Protein AF-A0A240EJ06-F1 (afdb_monomer_lite)

Foldseek 3Di:
DPDDPVVVQVVQQCACDKDFDADLQAQGQDIHHNPVCVVDDDCVVRHRPGPVVVDPPVVSVVCSVCVVVVVPD

Structure (mmCIF, N/CA/C/O backbone):
data_AF-A0A240EJ06-F1
#
_entry.id   AF-A0A240EJ06-F1
#
loop_
_atom_site.group_PDB
_atom_site.id
_atom_site.type_symbol
_atom_site.label_atom_id
_atom_site.label_alt_id
_atom_site.label_comp_id
_atom_site.label_asym_id
_atom_site.label_entity_id
_atom_site.label_seq_id
_atom_site.pdbx_PDB_ins_code
_atom_site.Cartn_x
_atom_site.Cartn_y
_atom_site.Cartn_z
_atom_site.occupancy
_atom_site.B_iso_or_equiv
_atom_site.auth_seq_id
_atom_site.auth_comp_id
_atom_site.auth_asym_id
_atom_site.auth_atom_id
_atom_site.pdbx_PDB_model_num
ATOM 1 N N . MET A 1 1 ? 6.515 15.056 -16.702 1.00 53.94 1 MET A N 1
ATOM 2 C CA . MET A 1 1 ? 5.206 14.932 -16.036 1.00 53.94 1 MET A CA 1
ATOM 3 C C . MET A 1 1 ? 4.632 13.624 -16.529 1.00 53.94 1 MET A C 1
ATOM 5 O O . MET A 1 1 ? 4.462 13.517 -17.734 1.00 53.94 1 MET A O 1
ATOM 9 N N . LEU A 1 2 ? 4.484 12.627 -15.656 1.00 59.44 2 LEU A N 1
ATOM 10 C CA . LEU A 1 2 ? 3.847 11.360 -16.024 1.00 59.44 2 LEU A CA 1
ATOM 11 C C . LEU A 1 2 ? 2.372 11.680 -16.265 1.00 59.44 2 LEU A C 1
ATOM 13 O O . LEU A 1 2 ? 1.715 12.210 -15.371 1.00 59.44 2 LEU A O 1
ATOM 17 N N . THR A 1 3 ? 1.900 11.499 -17.494 1.00 72.56 3 THR A N 1
ATOM 18 C CA . THR A 1 3 ? 0.551 11.942 -17.899 1.00 72.56 3 THR A CA 1
ATOM 19 C C . THR A 1 3 ? -0.390 10.782 -18.184 1.00 72.56 3 THR A C 1
ATOM 21 O O . THR A 1 3 ? -1.598 10.997 -18.248 1.00 72.56 3 THR A O 1
ATOM 24 N N . ASN A 1 4 ? 0.144 9.565 -18.318 1.00 84.50 4 ASN A N 1
ATOM 25 C CA . ASN A 1 4 ? -0.633 8.346 -18.489 1.00 84.50 4 ASN A CA 1
ATOM 26 C C . ASN A 1 4 ? -0.417 7.395 -17.299 1.00 84.50 4 ASN A C 1
ATOM 28 O O . ASN A 1 4 ? 0.686 7.296 -16.765 1.00 84.50 4 ASN A O 1
ATOM 32 N N . LEU A 1 5 ? -1.476 6.684 -16.909 1.00 82.62 5 LEU A N 1
ATOM 33 C CA . LEU A 1 5 ? -1.442 5.645 -15.882 1.00 82.62 5 LEU A CA 1
ATOM 34 C C . LEU A 1 5 ? -0.396 4.578 -16.211 1.00 82.62 5 LEU A C 1
ATOM 36 O O . LEU A 1 5 ? 0.387 4.233 -15.335 1.00 82.62 5 LEU A O 1
ATOM 40 N N . ASP A 1 6 ? -0.311 4.128 -17.463 1.00 86.00 6 ASP A N 1
ATOM 41 C CA . ASP A 1 6 ? 0.644 3.082 -17.856 1.00 86.00 6 ASP A CA 1
ATOM 42 C C . ASP A 1 6 ? 2.101 3.482 -17.560 1.00 86.00 6 ASP A C 1
ATOM 44 O O . ASP A 1 6 ? 2.872 2.690 -17.025 1.00 86.00 6 ASP A O 1
ATOM 48 N N . GLU A 1 7 ? 2.464 4.745 -17.810 1.00 85.12 7 GLU A N 1
ATOM 49 C CA . GLU A 1 7 ? 3.808 5.271 -17.523 1.00 85.12 7 GLU A CA 1
ATOM 50 C C . GLU A 1 7 ? 4.092 5.305 -16.016 1.00 85.12 7 GLU A C 1
ATOM 52 O O . GLU A 1 7 ? 5.211 5.041 -15.578 1.00 85.12 7 GLU A O 1
ATOM 57 N N . VAL A 1 8 ? 3.079 5.620 -15.201 1.00 85.12 8 VAL A N 1
ATOM 58 C CA . VAL A 1 8 ? 3.194 5.570 -13.737 1.00 85.12 8 VAL A CA 1
ATOM 59 C C . VAL A 1 8 ? 3.426 4.131 -13.283 1.00 85.12 8 VAL A C 1
ATOM 61 O O . VAL A 1 8 ? 4.326 3.890 -12.482 1.00 85.12 8 VAL A O 1
ATOM 64 N N . TYR A 1 9 ? 2.678 3.170 -13.827 1.00 85.06 9 TYR A N 1
ATOM 65 C CA . TYR A 1 9 ? 2.855 1.750 -13.518 1.00 85.06 9 TYR A CA 1
ATOM 66 C C . TYR A 1 9 ? 4.251 1.247 -13.898 1.00 85.06 9 TYR A C 1
ATOM 68 O O . TYR A 1 9 ? 4.880 0.544 -13.104 1.00 85.06 9 TYR A O 1
ATOM 76 N N . GLU A 1 10 ? 4.773 1.634 -15.063 1.00 85.88 10 GLU A N 1
ATOM 77 C CA . GLU A 1 10 ? 6.129 1.270 -15.488 1.00 85.88 10 GLU A CA 1
ATOM 78 C C . GLU A 1 10 ? 7.195 1.831 -14.542 1.00 85.88 10 GLU A C 1
ATOM 80 O O . GLU A 1 10 ? 8.097 1.104 -14.119 1.00 85.88 10 GLU A O 1
ATOM 85 N N . VAL A 1 11 ? 7.071 3.102 -14.150 1.00 85.88 11 VAL A N 1
ATOM 86 C CA . VAL A 1 11 ? 8.016 3.737 -13.223 1.00 85.88 11 VAL A CA 1
ATOM 87 C C . VAL A 1 11 ? 7.967 3.077 -11.845 1.00 85.88 11 VAL A C 1
ATOM 89 O O . VAL A 1 11 ? 9.017 2.747 -11.295 1.00 85.88 11 VAL A O 1
ATOM 92 N N . LEU A 1 12 ? 6.770 2.843 -11.298 1.00 85.88 12 LEU A N 1
ATOM 93 C CA . LEU A 1 12 ? 6.602 2.202 -9.989 1.00 85.88 12 LEU A CA 1
ATOM 94 C C . LEU A 1 12 ? 7.127 0.761 -9.987 1.00 85.88 12 LEU A C 1
ATOM 96 O O . LEU A 1 12 ? 7.742 0.333 -9.013 1.00 85.88 12 LEU A O 1
ATOM 100 N N . SER A 1 13 ? 6.962 0.035 -11.095 1.00 83.69 13 SER A N 1
ATOM 101 C CA . SER A 1 13 ? 7.468 -1.336 -11.251 1.00 83.69 13 SER A CA 1
ATOM 102 C C . SER A 1 13 ? 8.996 -1.427 -11.220 1.00 83.69 13 SER A C 1
ATOM 104 O O . SER A 1 13 ? 9.539 -2.482 -10.902 1.00 83.69 13 SER A O 1
ATOM 106 N N . CYS A 1 14 ? 9.699 -0.333 -11.522 1.00 85.50 14 CYS A N 1
ATOM 107 C CA . CYS A 1 14 ? 11.160 -0.285 -11.496 1.00 85.50 14 CYS A CA 1
ATOM 108 C C . CYS A 1 14 ? 11.744 0.023 -10.107 1.00 85.50 14 CYS A C 1
ATOM 110 O O . CYS A 1 14 ? 12.967 0.035 -9.959 1.00 85.50 14 CYS A O 1
ATOM 112 N N . LEU A 1 15 ? 10.916 0.314 -9.098 1.00 84.81 15 LEU A N 1
ATOM 113 C CA . LEU A 1 15 ? 11.412 0.725 -7.786 1.00 84.81 15 LEU A CA 1
ATOM 114 C C . LEU A 1 15 ? 12.073 -0.443 -7.024 1.00 84.81 15 LEU A C 1
ATOM 116 O O . LEU A 1 15 ? 11.639 -1.597 -7.139 1.00 84.81 15 LEU A O 1
ATOM 120 N N . PRO A 1 16 ? 13.136 -0.163 -6.241 1.00 81.06 16 PRO A N 1
ATOM 121 C CA . PRO A 1 16 ? 13.751 -1.165 -5.373 1.00 81.06 16 PRO A CA 1
ATOM 122 C C . PRO A 1 16 ? 12.812 -1.563 -4.230 1.00 81.06 16 PRO A C 1
ATOM 124 O O . PRO A 1 16 ? 12.728 -2.743 -3.893 1.00 81.06 16 PRO A O 1
ATOM 127 N N . ASP A 1 17 ? 12.067 -0.595 -3.693 1.00 82.56 17 ASP A N 1
ATOM 128 C CA . ASP A 1 17 ? 11.112 -0.788 -2.607 1.00 82.56 17 ASP A CA 1
ATOM 129 C C . ASP A 1 17 ? 9.728 -1.208 -3.138 1.00 82.56 17 ASP A C 1
ATOM 131 O O . ASP A 1 17 ? 9.341 -0.808 -4.244 1.00 82.56 17 ASP A O 1
ATOM 135 N N . PRO A 1 18 ? 8.965 -2.011 -2.376 1.00 85.44 18 PRO A N 1
ATOM 136 C CA . PRO A 1 18 ? 7.600 -2.378 -2.731 1.00 85.44 18 PRO A CA 1
ATOM 137 C C . PRO A 1 18 ? 6.634 -1.196 -2.587 1.00 85.44 18 PRO A C 1
ATOM 139 O O . PRO A 1 18 ? 6.662 -0.460 -1.600 1.00 85.44 18 PRO A O 1
ATOM 142 N N . VAL A 1 19 ? 5.716 -1.070 -3.543 1.00 88.06 19 VAL A N 1
ATOM 143 C CA . VAL A 1 19 ? 4.628 -0.088 -3.543 1.00 88.06 19 VAL A CA 1
ATOM 144 C C . VAL A 1 19 ? 3.295 -0.821 -3.533 1.00 88.06 19 VAL A C 1
ATOM 146 O O . VAL A 1 19 ? 2.942 -1.504 -4.493 1.00 88.06 19 VAL A O 1
ATOM 149 N N . PHE A 1 20 ? 2.540 -0.664 -2.448 1.00 87.94 20 PHE A N 1
ATOM 150 C CA . PHE A 1 20 ? 1.193 -1.218 -2.333 1.00 87.94 20 PHE A CA 1
ATOM 151 C C . PHE A 1 20 ? 0.164 -0.266 -2.935 1.00 87.94 20 PHE A C 1
ATOM 153 O O . PHE A 1 20 ? 0.133 0.920 -2.603 1.00 87.94 20 PHE A O 1
ATOM 160 N N . ILE A 1 21 ? -0.711 -0.809 -3.774 1.00 88.00 21 ILE A N 1
ATOM 161 C CA . ILE A 1 21 ? -1.888 -0.112 -4.280 1.00 88.00 21 ILE A CA 1
ATOM 162 C C . ILE A 1 21 ? -3.072 -0.509 -3.406 1.00 88.00 21 ILE A C 1
ATOM 164 O O . ILE A 1 21 ? -3.391 -1.692 -3.279 1.00 88.00 21 ILE A O 1
ATOM 168 N N . LEU A 1 22 ? -3.710 0.485 -2.793 1.00 88.75 22 LEU A N 1
ATOM 169 C CA . LEU A 1 22 ? -4.830 0.300 -1.876 1.00 88.75 22 LEU A CA 1
ATOM 170 C C . LEU A 1 22 ? -6.111 0.891 -2.465 1.00 88.75 22 LEU A C 1
ATOM 172 O O . LEU A 1 22 ? -6.075 1.937 -3.114 1.00 88.75 22 LEU A O 1
ATOM 176 N N . SER A 1 23 ? -7.249 0.253 -2.197 1.00 88.00 23 SER A N 1
ATOM 177 C CA . SER A 1 23 ? -8.559 0.863 -2.415 1.00 88.00 23 SER A CA 1
ATOM 178 C C . SER A 1 23 ? -8.806 1.983 -1.399 1.00 88.00 23 SER A C 1
ATOM 180 O O . SER A 1 23 ? -8.187 2.029 -0.332 1.00 88.00 23 SER A O 1
ATOM 182 N N . GLU A 1 24 ? -9.762 2.868 -1.686 1.00 84.88 24 GLU A N 1
ATOM 183 C CA . GLU A 1 24 ? -10.187 3.904 -0.731 1.00 84.88 24 GLU A CA 1
ATOM 184 C C . GLU A 1 24 ? -10.712 3.308 0.585 1.00 84.88 24 GLU A C 1
ATOM 186 O O . GLU A 1 24 ? -10.595 3.929 1.638 1.00 84.88 24 GLU A O 1
ATOM 191 N N . THR A 1 25 ? -11.244 2.084 0.541 1.00 85.25 25 THR A N 1
ATOM 192 C CA . THR A 1 25 ? -11.748 1.349 1.708 1.00 85.25 25 THR A CA 1
ATOM 193 C C . THR A 1 25 ? -10.672 0.511 2.402 1.00 85.25 25 THR A C 1
ATOM 195 O O . THR A 1 25 ? -10.979 -0.196 3.359 1.00 85.25 25 THR A O 1
ATOM 198 N N . GLY A 1 26 ? -9.416 0.583 1.947 1.00 87.19 26 GLY A N 1
ATOM 199 C CA . GLY A 1 26 ? -8.284 -0.080 2.587 1.00 87.19 26 GLY A CA 1
ATOM 200 C C . GLY A 1 26 ? -8.065 -1.535 2.175 1.00 87.19 26 GLY A C 1
ATOM 201 O O . GLY A 1 26 ? -7.528 -2.310 2.959 1.00 87.19 26 GLY A O 1
ATOM 202 N N . GLU A 1 27 ? -8.479 -1.942 0.980 1.00 90.94 27 GLU A N 1
ATOM 203 C CA . GLU A 1 27 ? -8.160 -3.267 0.432 1.00 90.94 27 GLU A CA 1
ATOM 204 C C . GLU A 1 27 ? -6.860 -3.217 -0.371 1.00 90.94 27 GLU A C 1
ATOM 206 O O . GLU A 1 27 ? -6.651 -2.288 -1.148 1.00 90.94 27 GLU A O 1
ATOM 211 N N . TYR A 1 28 ? -5.994 -4.219 -0.224 1.00 90.38 28 TYR A N 1
ATOM 212 C CA . TYR A 1 28 ? -4.792 -4.356 -1.048 1.00 90.38 28 TYR A CA 1
ATOM 213 C C . TYR A 1 28 ? -5.167 -4.834 -2.452 1.00 90.38 28 TYR A C 1
ATOM 215 O O . TYR A 1 28 ? -5.513 -5.999 -2.649 1.00 90.38 28 TYR A O 1
ATOM 223 N N . ILE A 1 29 ? -5.091 -3.935 -3.431 1.00 90.38 29 ILE A N 1
ATOM 224 C CA . ILE A 1 29 ? -5.455 -4.209 -4.826 1.00 90.38 29 ILE A CA 1
ATOM 225 C C . ILE A 1 29 ? -4.271 -4.805 -5.586 1.00 90.38 29 ILE A C 1
ATOM 227 O O . ILE A 1 29 ? -4.451 -5.756 -6.344 1.00 90.38 29 ILE A O 1
ATOM 231 N N . ASP A 1 30 ? -3.074 -4.246 -5.402 1.00 88.81 30 ASP A N 1
ATOM 232 C CA . ASP A 1 30 ? -1.892 -4.656 -6.160 1.00 88.81 30 ASP A CA 1
ATOM 233 C C . ASP A 1 30 ? -0.584 -4.343 -5.415 1.00 88.81 30 ASP A C 1
ATOM 235 O O . ASP A 1 30 ? -0.562 -3.600 -4.427 1.00 88.81 30 ASP A O 1
ATOM 239 N N . LEU A 1 31 ? 0.510 -4.914 -5.912 1.00 86.06 31 LEU A N 1
ATOM 240 C CA . LEU A 1 31 ? 1.872 -4.708 -5.440 1.00 86.06 31 LEU A CA 1
ATOM 241 C C . LEU A 1 31 ? 2.805 -4.480 -6.636 1.00 86.06 31 LEU A C 1
ATOM 243 O O . LEU A 1 31 ? 3.029 -5.384 -7.440 1.00 86.06 31 LEU A O 1
ATOM 247 N N . LEU A 1 32 ? 3.394 -3.288 -6.707 1.00 85.69 32 LEU A N 1
ATOM 248 C CA . LEU A 1 32 ? 4.368 -2.889 -7.725 1.00 85.69 32 LEU A CA 1
ATOM 249 C C . LEU A 1 32 ? 5.765 -2.731 -7.108 1.00 85.69 32 LEU A C 1
ATOM 251 O O . LEU A 1 32 ? 5.910 -2.577 -5.895 1.00 85.69 32 LEU A O 1
ATOM 255 N N . GLY A 1 33 ? 6.803 -2.736 -7.943 1.00 85.75 33 GLY A N 1
ATOM 256 C CA . GLY A 1 33 ? 8.186 -2.538 -7.501 1.00 85.75 33 GLY A CA 1
ATOM 257 C C . GLY A 1 33 ? 8.735 -3.745 -6.742 1.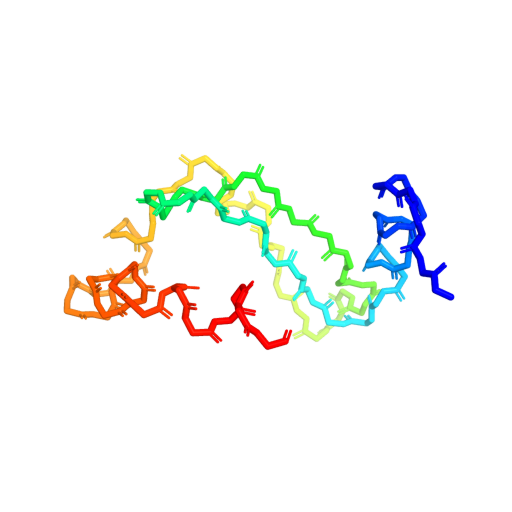00 85.75 33 GLY A C 1
ATOM 258 O O . GLY A 1 33 ? 8.459 -4.891 -7.100 1.00 85.75 33 GLY A O 1
ATOM 259 N N . GLY A 1 34 ? 9.536 -3.498 -5.703 1.00 79.31 34 GLY A N 1
ATOM 260 C CA . GLY A 1 34 ? 10.139 -4.572 -4.907 1.00 79.31 34 GLY A CA 1
ATOM 261 C C . GLY A 1 34 ? 11.175 -5.388 -5.686 1.00 79.31 34 GLY A C 1
ATOM 262 O O . GLY A 1 34 ? 11.311 -6.592 -5.470 1.00 79.31 34 GLY A O 1
ATOM 263 N N . THR A 1 35 ? 11.886 -4.749 -6.623 1.00 75.81 35 THR A N 1
ATOM 264 C CA . THR A 1 35 ? 12.910 -5.419 -7.444 1.00 75.81 35 THR A CA 1
ATOM 265 C C . THR A 1 35 ? 14.093 -5.936 -6.615 1.00 75.81 35 THR A C 1
ATOM 267 O O . THR A 1 35 ? 14.773 -6.869 -7.046 1.00 75.81 35 THR A O 1
ATOM 270 N N . ASP A 1 36 ? 14.301 -5.406 -5.403 1.00 75.25 36 ASP A N 1
ATOM 271 C CA . ASP A 1 36 ? 15.238 -5.963 -4.425 1.00 75.25 36 ASP A CA 1
ATOM 272 C C . ASP A 1 36 ? 14.583 -7.047 -3.548 1.00 75.25 36 ASP A C 1
ATOM 274 O O . ASP A 1 36 ? 14.261 -6.857 -2.371 1.00 75.25 36 ASP A O 1
ATOM 278 N N . SER A 1 37 ? 14.414 -8.235 -4.130 1.00 62.78 37 SER A N 1
ATOM 279 C CA . SER A 1 37 ? 13.801 -9.395 -3.470 1.00 62.78 37 SER A CA 1
ATOM 280 C C . SER A 1 37 ? 14.638 -10.002 -2.334 1.00 62.78 37 SER A C 1
ATOM 282 O O . SER A 1 37 ? 14.205 -10.970 -1.714 1.00 62.78 37 SER A O 1
ATOM 284 N N . GLN A 1 38 ? 15.860 -9.511 -2.089 1.00 65.00 38 GLN A N 1
ATOM 285 C CA . GLN A 1 38 ? 16.688 -9.959 -0.961 1.00 65.00 38 GLN A CA 1
ATOM 286 C C . GLN A 1 38 ? 16.365 -9.201 0.329 1.00 65.00 38 GLN A C 1
ATOM 288 O O . GLN A 1 38 ? 16.540 -9.751 1.416 1.00 65.00 38 GLN A O 1
ATOM 293 N N . SER A 1 39 ? 15.874 -7.967 0.207 1.00 61.19 39 SER A N 1
ATOM 294 C CA . SER A 1 39 ? 15.554 -7.099 1.343 1.00 61.19 39 SER A CA 1
ATOM 295 C C . SER A 1 39 ? 14.081 -7.181 1.762 1.00 61.19 39 SER A C 1
ATOM 297 O O . SER A 1 39 ? 13.757 -6.891 2.915 1.00 61.19 39 SER A O 1
ATOM 299 N N . TYR A 1 40 ? 13.189 -7.619 0.865 1.00 63.41 40 TYR A N 1
ATOM 300 C CA . TYR A 1 40 ? 11.741 -7.621 1.087 1.00 63.41 40 TYR A CA 1
ATOM 301 C C . TYR A 1 40 ? 11.110 -9.011 0.941 1.00 63.41 40 TYR A C 1
ATOM 303 O O . TYR A 1 40 ? 11.409 -9.763 0.016 1.00 63.41 40 TYR A O 1
ATOM 311 N N . HIS A 1 41 ? 10.203 -9.345 1.864 1.00 65.25 41 HIS A N 1
ATOM 312 C CA . HIS A 1 41 ? 9.383 -10.557 1.780 1.00 65.25 41 HIS A CA 1
ATOM 313 C C . HIS A 1 41 ? 8.349 -10.434 0.653 1.00 65.25 41 HIS A C 1
ATOM 315 O O . HIS A 1 41 ? 7.931 -9.327 0.314 1.00 65.25 41 HIS A O 1
ATOM 321 N N . ASP A 1 42 ? 7.902 -11.570 0.106 1.00 70.62 42 ASP A N 1
ATOM 322 C CA . ASP A 1 42 ? 6.877 -11.594 -0.942 1.00 70.62 42 ASP A CA 1
ATOM 323 C C . ASP A 1 42 ? 5.544 -11.032 -0.416 1.00 70.62 42 ASP A C 1
ATOM 325 O O . ASP A 1 42 ? 4.761 -11.719 0.243 1.00 70.62 42 ASP A O 1
ATOM 329 N N . GLY A 1 43 ? 5.300 -9.749 -0.692 1.00 68.00 43 GLY A N 1
ATOM 330 C CA . GLY A 1 43 ? 4.108 -9.021 -0.265 1.00 68.00 43 GLY A CA 1
ATOM 331 C C . GLY A 1 43 ? 2.845 -9.397 -1.039 1.00 68.00 43 GLY A C 1
ATOM 332 O O . GLY A 1 43 ? 1.765 -8.928 -0.682 1.00 68.00 43 GLY A O 1
ATOM 333 N N . LYS A 1 44 ? 2.936 -10.256 -2.068 1.00 76.12 44 LYS A N 1
ATOM 334 C C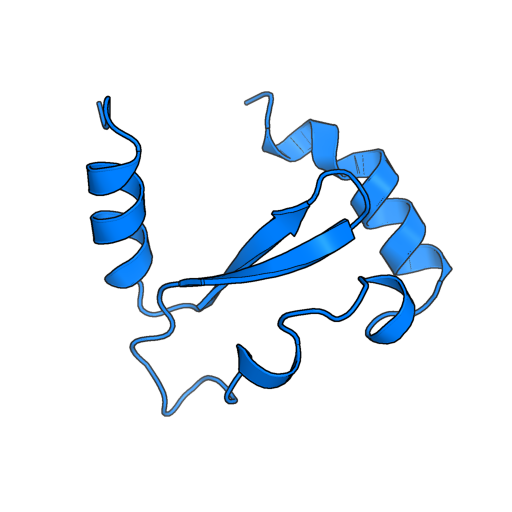A . LYS A 1 44 ? 1.775 -10.674 -2.875 1.00 76.12 44 LYS A CA 1
ATOM 335 C C . LYS A 1 44 ? 0.705 -11.378 -2.053 1.00 76.12 44 LYS A C 1
ATOM 337 O O . LYS A 1 44 ? -0.464 -11.334 -2.416 1.00 76.12 44 LYS A O 1
ATOM 342 N N . VAL A 1 45 ? 1.083 -11.985 -0.928 1.00 83.25 45 VAL A N 1
ATOM 343 C CA . VAL A 1 45 ? 0.143 -12.622 0.008 1.00 83.25 45 VAL A CA 1
ATOM 344 C C . VAL A 1 45 ? -0.868 -11.642 0.606 1.00 83.25 45 VAL A C 1
ATOM 346 O O . VAL A 1 45 ? -1.901 -12.077 1.106 1.00 83.25 45 VAL A O 1
ATOM 349 N N . LEU A 1 46 ? -0.581 -10.338 0.575 1.00 85.19 46 LEU A N 1
ATOM 350 C CA . LEU A 1 46 ? -1.474 -9.303 1.088 1.00 85.19 46 LEU A CA 1
ATOM 351 C C . LEU A 1 46 ? -2.549 -8.902 0.075 1.00 85.19 46 LEU A C 1
ATOM 353 O O . LEU A 1 46 ? -3.580 -8.384 0.488 1.00 85.19 46 LEU A O 1
ATOM 357 N N . ILE A 1 47 ? -2.351 -9.166 -1.221 1.00 88.19 47 ILE A N 1
ATOM 358 C CA . ILE A 1 47 ? -3.316 -8.811 -2.270 1.00 88.19 47 ILE A CA 1
ATOM 359 C C . ILE A 1 47 ? -4.655 -9.514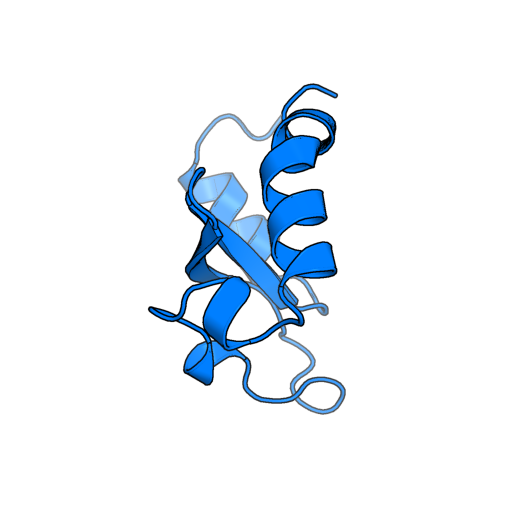 -1.999 1.00 88.19 47 ILE A C 1
ATOM 361 O O . ILE A 1 47 ? -4.707 -10.723 -1.772 1.00 88.19 47 ILE A O 1
ATOM 365 N N . GLY A 1 48 ? -5.742 -8.742 -2.010 1.00 87.94 48 GLY A N 1
ATOM 366 C CA . GLY A 1 48 ? -7.095 -9.190 -1.679 1.00 87.94 48 GLY A CA 1
ATOM 367 C C . GLY A 1 48 ? -7.423 -9.204 -0.182 1.00 87.94 48 GLY A C 1
ATOM 368 O O . GLY A 1 48 ? -8.567 -9.480 0.176 1.00 87.94 48 GLY A O 1
ATOM 369 N N . GLN A 1 49 ? -6.466 -8.902 0.701 1.00 90.50 49 GLN A N 1
ATOM 370 C CA . GLN A 1 49 ? -6.745 -8.686 2.122 1.00 90.50 49 GLN A CA 1
ATOM 371 C C . GLN A 1 49 ? -7.162 -7.233 2.387 1.00 90.50 49 GLN A C 1
ATOM 373 O O . GLN A 1 49 ? -6.810 -6.313 1.650 1.00 90.50 49 GLN A O 1
ATOM 378 N N . SER A 1 50 ? -7.902 -7.022 3.474 1.00 91.12 50 SER A N 1
ATOM 379 C CA . SER A 1 50 ? -8.164 -5.685 4.016 1.00 91.12 50 SER A CA 1
ATOM 380 C C . SER A 1 50 ? -7.032 -5.270 4.961 1.00 91.12 50 SER A C 1
ATOM 382 O O . SER A 1 50 ? -6.457 -6.120 5.642 1.00 91.12 50 SER A O 1
ATOM 384 N N . LEU A 1 51 ? -6.748 -3.969 5.064 1.00 89.12 51 LEU A N 1
ATOM 385 C CA . LEU A 1 51 ? -5.846 -3.397 6.067 1.00 89.12 51 LEU A CA 1
ATOM 386 C C . LEU A 1 51 ? -6.166 -3.903 7.478 1.00 89.12 51 LEU A C 1
ATOM 388 O O . LEU A 1 51 ? -5.247 -4.248 8.214 1.00 89.12 51 LEU A O 1
ATOM 392 N N . HIS A 1 52 ? -7.446 -4.042 7.835 1.00 90.44 52 HIS A N 1
ATOM 393 C CA . HIS A 1 52 ? -7.876 -4.574 9.136 1.00 90.44 52 HIS A CA 1
ATOM 394 C C . HIS A 1 52 ? -7.551 -6.051 9.355 1.00 90.44 52 HIS A C 1
ATOM 396 O O . HIS A 1 52 ? -7.518 -6.506 10.494 1.00 90.44 52 HIS A O 1
ATOM 402 N N . ALA A 1 53 ? -7.341 -6.818 8.285 1.00 88.56 53 ALA A N 1
ATOM 403 C CA . ALA A 1 53 ? -6.938 -8.218 8.389 1.00 88.56 53 ALA A CA 1
ATOM 404 C C . ALA A 1 53 ? -5.431 -8.368 8.659 1.00 88.56 53 ALA A C 1
ATOM 406 O O . ALA A 1 53 ? -4.994 -9.406 9.151 1.00 88.56 53 ALA A O 1
ATOM 407 N N . VAL A 1 54 ? -4.645 -7.335 8.339 1.00 86.56 54 VAL A N 1
ATOM 408 C CA . VAL A 1 54 ? -3.176 -7.360 8.380 1.00 86.56 54 VAL A CA 1
ATOM 409 C C . VAL A 1 54 ? -2.626 -6.513 9.532 1.00 86.56 54 VAL A C 1
ATOM 411 O O . VAL A 1 54 ? -1.591 -6.845 10.109 1.00 86.56 54 VAL A O 1
ATOM 414 N N . LEU A 1 55 ? -3.310 -5.424 9.880 1.00 86.75 55 LEU A N 1
ATOM 415 C CA . LEU A 1 55 ? -2.914 -4.464 10.905 1.00 86.75 55 LEU A CA 1
ATOM 416 C C . LEU A 1 55 ? -3.869 -4.491 12.101 1.00 86.75 55 LEU A C 1
ATOM 418 O O . LEU A 1 55 ? -5.017 -4.916 12.011 1.00 86.75 55 LEU A O 1
ATOM 422 N N . GLU A 1 56 ? -3.392 -3.972 13.231 1.00 90.56 56 GLU A N 1
ATOM 423 C CA . GLU A 1 56 ? -4.247 -3.674 14.380 1.00 90.56 56 GLU A CA 1
ATOM 424 C C . GLU A 1 56 ? -5.326 -2.654 13.995 1.00 90.56 56 GLU A C 1
ATOM 426 O O . GLU A 1 56 ? -5.055 -1.708 13.251 1.00 90.56 56 GLU A O 1
ATOM 431 N N . GLN A 1 57 ? -6.526 -2.834 14.546 1.00 87.12 57 GLN A N 1
ATOM 432 C CA . GLN A 1 57 ? -7.724 -2.081 14.177 1.00 87.12 57 GLN A CA 1
ATOM 433 C C . GLN A 1 57 ? -7.506 -0.559 14.203 1.00 87.12 57 GLN A C 1
ATOM 435 O O . GLN A 1 57 ? -7.711 0.095 13.186 1.00 87.12 57 GLN A O 1
ATOM 440 N N . ASP A 1 58 ? -6.947 -0.025 15.291 1.00 89.44 58 ASP A N 1
ATOM 441 C CA . ASP A 1 58 ? -6.687 1.414 15.440 1.00 89.44 58 ASP A CA 1
ATOM 442 C C . ASP A 1 58 ? -5.728 1.972 14.369 1.00 89.44 58 ASP A C 1
ATOM 444 O O . ASP A 1 58 ? -5.836 3.129 13.962 1.00 89.44 58 ASP A O 1
ATOM 448 N N . LYS A 1 59 ? -4.775 1.159 13.890 1.00 85.88 59 LYS A N 1
ATOM 449 C CA . LYS A 1 59 ? -3.823 1.562 12.841 1.00 85.88 59 LYS A CA 1
ATOM 450 C C . LYS A 1 59 ? -4.457 1.502 11.458 1.00 85.88 59 LYS A C 1
ATOM 452 O O . LYS A 1 59 ? -4.185 2.379 10.643 1.00 85.88 59 LYS A O 1
ATOM 457 N N . ALA A 1 60 ? -5.270 0.481 11.196 1.00 87.69 60 ALA A N 1
ATOM 458 C CA . ALA A 1 60 ? -6.017 0.364 9.949 1.00 87.69 60 ALA A CA 1
ATOM 459 C C . ALA A 1 60 ? -7.016 1.522 9.801 1.00 87.69 60 ALA A C 1
ATOM 461 O O . ALA A 1 60 ? -7.029 2.181 8.762 1.00 87.69 60 ALA A O 1
ATOM 462 N N . ASP A 1 61 ? -7.761 1.828 10.867 1.00 88.00 61 ASP A N 1
ATOM 463 C CA . ASP A 1 61 ? -8.702 2.951 10.919 1.00 88.00 61 ASP A CA 1
ATOM 464 C C . ASP A 1 61 ? -7.981 4.286 10.685 1.00 88.00 61 ASP A C 1
ATOM 466 O O . ASP A 1 61 ? -8.354 5.040 9.787 1.00 88.00 61 ASP A O 1
ATOM 470 N N . TRP A 1 62 ? -6.868 4.531 11.391 1.00 87.06 62 TRP A N 1
ATOM 471 C CA . TRP A 1 62 ? -6.045 5.729 11.183 1.00 87.06 62 TRP A CA 1
ATOM 472 C C . TRP A 1 62 ? -5.559 5.871 9.735 1.00 87.06 62 TRP A C 1
ATOM 474 O O . TRP A 1 62 ? -5.522 6.980 9.200 1.00 87.06 62 TRP A O 1
ATOM 484 N N . PHE A 1 63 ? -5.166 4.765 9.095 1.00 83.06 63 PHE A N 1
ATOM 485 C CA . PHE A 1 63 ? -4.641 4.787 7.731 1.00 83.06 63 PHE A CA 1
ATOM 486 C C . PHE A 1 63 ? -5.737 5.103 6.710 1.00 83.06 63 PHE A C 1
ATOM 488 O O . PHE A 1 63 ? -5.510 5.891 5.797 1.00 83.06 63 PHE A O 1
ATOM 495 N N . ILE A 1 64 ? -6.931 4.533 6.884 1.00 83.88 64 ILE A N 1
ATOM 496 C CA . ILE A 1 64 ? -8.085 4.784 6.011 1.00 83.88 64 ILE A CA 1
ATOM 497 C C . ILE A 1 64 ? -8.573 6.226 6.175 1.00 83.88 64 ILE A C 1
ATOM 499 O O . ILE A 1 64 ? -8.778 6.918 5.180 1.00 83.88 64 ILE A O 1
ATOM 503 N N . GLU A 1 65 ? -8.677 6.720 7.411 1.00 84.31 65 GLU A N 1
ATOM 504 C CA . GLU A 1 65 ? -9.081 8.103 7.690 1.00 84.31 65 GLU A CA 1
ATOM 505 C C . GLU A 1 65 ? -8.078 9.127 7.135 1.00 84.31 65 GLU A C 1
ATOM 507 O O . GLU A 1 65 ? -8.472 10.171 6.607 1.00 84.31 65 GLU A O 1
ATOM 512 N N . ASN A 1 66 ? -6.778 8.817 7.190 1.00 75.19 66 ASN A N 1
ATOM 513 C CA . ASN A 1 66 ? -5.718 9.717 6.732 1.00 75.19 66 ASN A CA 1
ATOM 514 C C . ASN A 1 66 ? -5.249 9.479 5.298 1.00 75.19 66 ASN A C 1
ATOM 516 O O . ASN A 1 66 ? -4.391 10.225 4.819 1.00 75.19 66 ASN A O 1
ATOM 520 N N . ASN A 1 67 ? -5.826 8.517 4.575 1.00 61.53 67 ASN A N 1
ATOM 521 C CA . ASN A 1 67 ? -5.462 8.226 3.185 1.00 61.53 67 ASN A CA 1
ATOM 522 C C . ASN A 1 67 ? -5.626 9.475 2.284 1.00 61.53 67 ASN A C 1
AT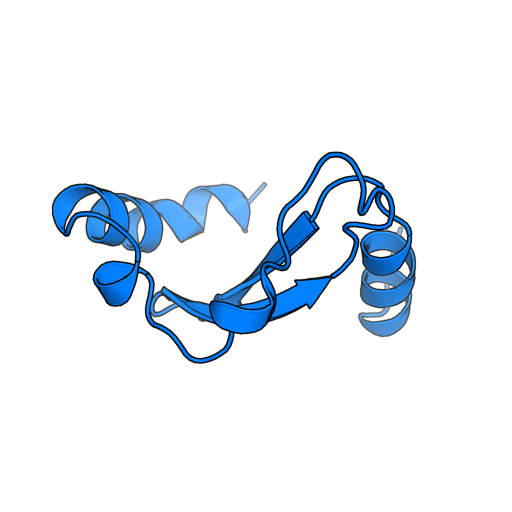OM 524 O O . ASN A 1 67 ? -4.895 9.686 1.315 1.00 61.53 67 ASN A O 1
ATOM 528 N N . HIS A 1 68 ? -6.512 10.396 2.681 1.00 53.22 68 HIS A N 1
ATOM 529 C CA . HIS A 1 68 ? -6.702 11.700 2.045 1.00 53.22 68 HIS A CA 1
ATOM 530 C C . HIS A 1 68 ? -5.491 12.647 2.107 1.00 53.22 68 HIS A C 1
ATOM 532 O O . HIS A 1 68 ? -5.410 13.555 1.279 1.00 53.22 68 HIS A O 1
ATOM 538 N N . TYR A 1 69 ? -4.557 12.471 3.047 1.00 46.19 69 TYR A N 1
ATOM 539 C CA . TYR A 1 69 ? -3.363 13.319 3.141 1.00 46.19 69 TYR A CA 1
ATOM 540 C C . TYR A 1 69 ? -2.317 12.989 2.070 1.00 46.19 69 TYR A C 1
ATOM 542 O O . TYR A 1 69 ? -1.562 13.878 1.684 1.00 46.19 69 TYR A O 1
ATOM 550 N N . CYS A 1 70 ? -2.293 11.751 1.563 1.00 46.47 70 CYS A N 1
ATOM 551 C CA . CYS 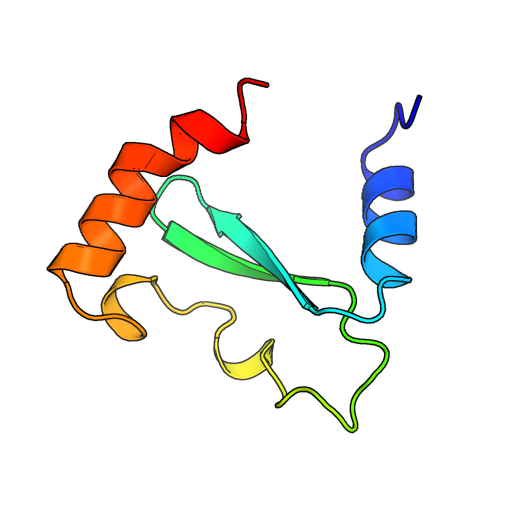A 1 70 ? -1.317 11.313 0.561 1.00 46.47 70 CYS A CA 1
ATOM 552 C C . CYS A 1 70 ? -1.754 11.645 -0.882 1.00 46.47 70 CYS A C 1
ATOM 554 O O . CYS A 1 70 ? -0.916 11.903 -1.735 1.00 46.47 70 CYS A O 1
ATOM 556 N N . VAL A 1 71 ? -3.066 11.704 -1.157 1.00 46.97 71 VAL A N 1
ATOM 557 C CA . VAL A 1 71 ? -3.626 11.903 -2.518 1.00 46.97 71 VAL A CA 1
ATOM 558 C C . VAL A 1 71 ? -3.903 13.386 -2.852 1.00 46.97 71 VAL A C 1
ATOM 560 O O . VAL A 1 71 ? -4.336 13.716 -3.954 1.00 46.97 71 VAL A O 1
ATOM 563 N N . ARG A 1 72 ? -3.663 14.317 -1.916 1.00 39.28 72 ARG A N 1
ATOM 564 C CA . ARG A 1 72 ? -3.916 15.765 -2.096 1.00 39.28 72 ARG A CA 1
ATOM 565 C C . ARG A 1 72 ? -2.674 16.671 -2.056 1.00 39.28 72 ARG A C 1
ATOM 567 O O . ARG A 1 72 ? -2.856 17.887 -1.985 1.00 39.28 72 ARG A O 1
ATOM 574 N N . GLN A 1 73 ? -1.454 16.133 -2.115 1.00 35.06 73 GLN A N 1
ATOM 5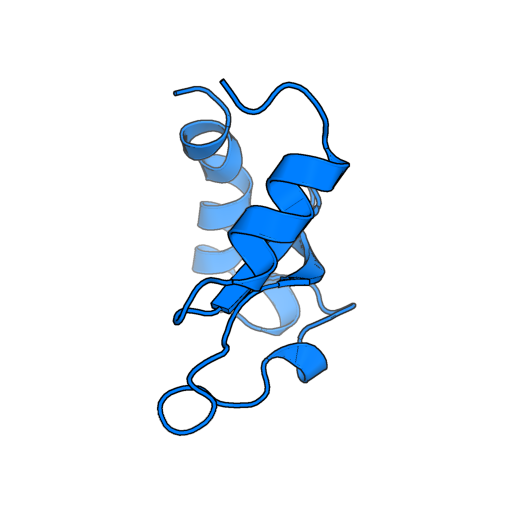75 C CA . GLN A 1 73 ? -0.234 16.937 -2.309 1.00 35.06 73 GLN A CA 1
ATOM 576 C C . GLN A 1 73 ? 0.396 16.720 -3.678 1.00 35.06 73 GLN A C 1
ATOM 578 O O . GLN A 1 73 ? 0.407 15.561 -4.140 1.00 35.06 73 GLN A O 1
#

Radius of gyration: 13.38 Å; chains: 1; bounding box: 28×30×34 Å

Secondary structure (DSSP, 8-state):
---SHHHHHHHHHT-SSEEEEE-TTSBEEEEEE---TTTS--GGGGTT-BHHHHS-HHHHHHHHHHHHHHTT-

Sequence (73 aa):
MLTNLDEVYEVLSCLPDPVFILSETGEYIDLLGGTDSQSYHDGKVLIGQSLHAVLEQDKADWFIENNHYCVRQ

Organism: NCBI:txid1243014

pLDDT: mean 79.07, std 13.56, range [35.06, 91.12]